Protein AF-A0A7S3KIN4-F1 (afdb_monomer_lite)

InterPro domains:
  IPR029052 Metallo-dependent phosphatase-like [SSF56300] (22-109)

Structure (mmCIF, N/CA/C/O backbone):
data_AF-A0A7S3KIN4-F1
#
_entry.id   AF-A0A7S3KIN4-F1
#
loop_
_atom_site.group_PDB
_atom_site.id
_atom_site.type_symbol
_atom_site.label_atom_id
_atom_site.label_alt_id
_atom_site.label_comp_id
_atom_site.label_asym_id
_atom_site.label_entity_id
_atom_site.label_seq_id
_atom_site.pdbx_PDB_ins_code
_atom_site.Cartn_x
_a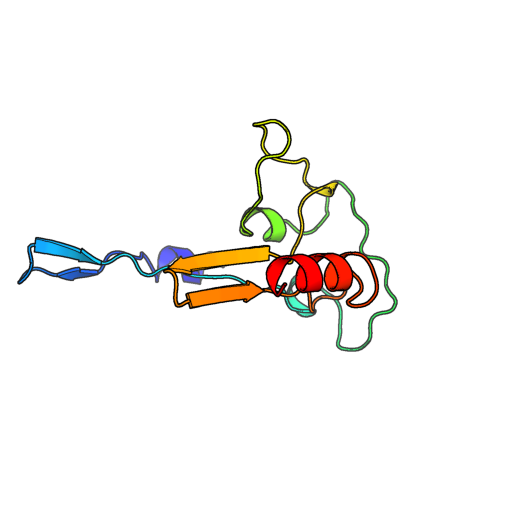tom_site.Cartn_y
_atom_site.Cartn_z
_atom_site.occupancy
_atom_site.B_iso_or_equiv
_atom_site.auth_seq_id
_atom_site.auth_comp_id
_atom_site.auth_asym_id
_atom_site.auth_atom_id
_atom_site.pdbx_PDB_model_num
ATOM 1 N N . TRP A 1 1 ? 4.872 -17.394 5.044 1.00 49.75 1 TRP A N 1
ATOM 2 C CA . TRP A 1 1 ? 3.468 -16.970 5.210 1.00 49.75 1 TRP A CA 1
ATOM 3 C C . TRP A 1 1 ? 2.624 -18.014 5.933 1.00 49.75 1 TRP A C 1
ATOM 5 O O . TRP A 1 1 ? 2.141 -17.701 7.011 1.00 49.75 1 TRP A O 1
ATOM 15 N N . ASP A 1 2 ? 2.546 -19.264 5.465 1.00 40.59 2 ASP A N 1
ATOM 16 C CA . ASP A 1 2 ? 1.750 -20.321 6.129 1.00 40.59 2 ASP A CA 1
ATOM 17 C C . ASP A 1 2 ? 2.125 -20.598 7.592 1.00 40.59 2 ASP A C 1
ATOM 19 O O . ASP A 1 2 ? 1.243 -20.770 8.425 1.00 40.59 2 ASP A O 1
ATOM 23 N N . TYR A 1 3 ? 3.418 -20.595 7.939 1.00 48.69 3 TYR A N 1
ATOM 24 C CA . TYR A 1 3 ? 3.862 -20.731 9.335 1.00 48.69 3 TYR A CA 1
ATOM 25 C C . TYR A 1 3 ? 3.410 -19.550 10.207 1.00 48.69 3 TYR A C 1
ATOM 27 O O . TYR A 1 3 ? 3.075 -19.726 11.374 1.00 48.69 3 TYR A O 1
ATOM 35 N N . LEU A 1 4 ? 3.377 -18.348 9.630 1.00 52.88 4 LEU A N 1
ATOM 36 C CA . LEU A 1 4 ? 2.988 -17.120 10.313 1.00 52.88 4 LEU A CA 1
ATOM 37 C C . LEU A 1 4 ? 1.472 -17.117 10.558 1.00 52.88 4 LEU A C 1
ATOM 39 O O . LEU A 1 4 ? 1.043 -16.892 11.677 1.00 52.88 4 LEU A O 1
ATOM 43 N N . LEU A 1 5 ? 0.672 -17.499 9.559 1.00 50.50 5 LEU A N 1
ATOM 44 C CA . LEU A 1 5 ? -0.789 -17.597 9.672 1.00 50.50 5 LEU A CA 1
ATOM 45 C C . LEU A 1 5 ? -1.261 -18.767 10.551 1.00 50.50 5 LEU A C 1
ATOM 47 O O . LEU A 1 5 ? -2.296 -18.657 11.198 1.00 50.50 5 LEU A O 1
ATOM 51 N N . LYS A 1 6 ? -0.516 -19.881 10.592 1.00 52.38 6 LYS A N 1
ATOM 52 C CA . LYS A 1 6 ? -0.845 -21.041 11.440 1.00 52.38 6 LYS A CA 1
ATOM 53 C C . LYS A 1 6 ? -0.467 -20.843 12.908 1.00 52.38 6 LYS A C 1
ATOM 55 O O . LYS A 1 6 ? -1.169 -21.359 13.768 1.00 52.38 6 LYS A O 1
ATOM 60 N N . ASN A 1 7 ? 0.620 -20.121 13.193 1.00 52.34 7 ASN A N 1
ATOM 61 C CA . ASN A 1 7 ? 1.126 -19.960 14.562 1.00 52.34 7 ASN A CA 1
ATOM 62 C C . ASN A 1 7 ? 0.807 -18.595 15.192 1.00 52.34 7 ASN A C 1
ATOM 64 O O . ASN A 1 7 ? 0.737 -18.510 16.413 1.00 52.34 7 ASN A O 1
ATOM 68 N N . LEU A 1 8 ? 0.560 -17.541 14.403 1.00 51.72 8 LEU A N 1
ATOM 69 C CA . LEU A 1 8 ? -0.085 -16.308 14.874 1.00 51.72 8 LEU A CA 1
ATOM 70 C C . LEU A 1 8 ? -1.595 -16.380 14.635 1.00 51.72 8 LEU A C 1
ATOM 72 O O . LEU A 1 8 ? -2.169 -15.489 14.015 1.00 51.72 8 LEU A O 1
ATOM 76 N N . LEU A 1 9 ? -2.268 -17.434 15.100 1.00 48.38 9 LEU A N 1
ATOM 77 C CA . LEU A 1 9 ? -3.726 -17.386 15.169 1.00 48.38 9 LEU A CA 1
ATOM 78 C C . LEU A 1 9 ? -4.132 -16.348 16.228 1.00 48.38 9 LEU A C 1
ATOM 80 O O . LEU A 1 9 ? -4.020 -16.538 17.436 1.00 48.38 9 LEU A O 1
ATOM 84 N N . LEU A 1 10 ? -4.535 -15.208 15.673 1.00 56.31 10 LEU A N 1
ATOM 85 C CA . LEU A 1 10 ? -4.943 -13.909 16.200 1.00 56.31 10 LEU A CA 1
ATOM 86 C C . LEU A 1 10 ? -6.176 -13.933 17.123 1.00 56.31 10 LEU A C 1
ATOM 88 O O . LEU A 1 10 ? -7.126 -13.182 16.914 1.00 56.31 10 LEU A O 1
ATOM 92 N N . GLN A 1 11 ? -6.173 -14.762 18.162 1.00 51.53 11 GLN A N 1
ATOM 93 C CA . GLN A 1 11 ? -7.133 -14.648 19.259 1.00 51.53 11 GLN A CA 1
ATOM 94 C C . GLN A 1 11 ? -6.440 -14.972 20.577 1.00 51.53 11 GLN A C 1
ATOM 96 O O . GLN A 1 11 ? -6.345 -16.127 20.980 1.00 51.53 11 GLN A O 1
ATOM 101 N N . LYS A 1 12 ? -5.985 -13.939 21.288 1.00 52.19 12 LYS A N 1
ATOM 102 C CA . LYS A 1 12 ? -5.787 -14.081 22.729 1.00 52.19 12 LYS A CA 1
ATOM 103 C C . LYS A 1 12 ? -7.144 -13.804 23.364 1.00 52.19 12 LYS A C 1
ATOM 105 O O . LYS A 1 12 ? -7.607 -12.663 23.355 1.00 52.19 12 LYS A O 1
ATOM 110 N N . PHE A 1 13 ? -7.817 -14.864 23.797 1.00 52.16 13 PHE A N 1
ATOM 111 C CA . PHE A 1 13 ? -8.980 -14.724 24.658 1.00 52.16 13 PHE A CA 1
ATOM 112 C C . PHE A 1 13 ? -8.473 -14.218 26.004 1.00 52.16 13 PHE A C 1
ATOM 114 O O . PHE A 1 13 ? -7.601 -14.832 26.618 1.00 52.16 13 PHE A O 1
ATOM 121 N N . ASP A 1 14 ? -8.929 -13.038 26.390 1.00 60.00 14 ASP A N 1
ATOM 122 C CA . ASP A 1 14 ? -8.626 -12.477 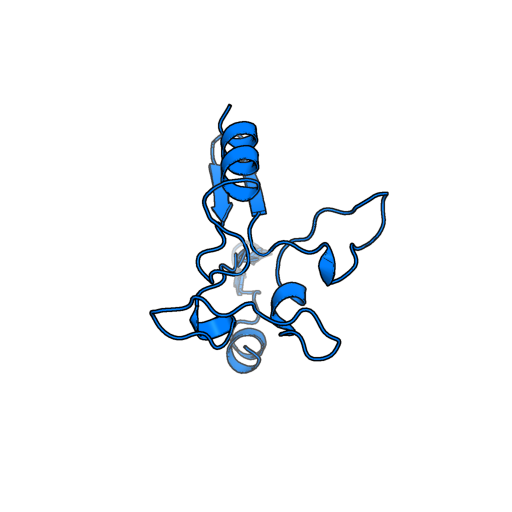27.692 1.00 60.00 14 ASP A CA 1
ATOM 123 C C . ASP A 1 14 ? -9.744 -12.921 28.643 1.00 60.00 14 ASP A C 1
ATOM 125 O O . ASP A 1 14 ? -10.866 -12.415 28.578 1.00 60.00 14 ASP A O 1
ATOM 129 N N . GLU A 1 15 ? -9.443 -13.931 29.464 1.00 62.66 15 GLU A N 1
ATOM 130 C CA . GLU A 1 15 ? -10.397 -14.550 30.394 1.00 62.66 15 GLU A CA 1
ATOM 131 C C . GLU A 1 15 ? -10.908 -13.562 31.455 1.00 62.66 15 GLU A C 1
ATOM 133 O O . GLU A 1 15 ? -12.053 -13.674 31.884 1.00 62.66 15 GLU A O 1
ATOM 138 N N . GLU A 1 16 ? -10.104 -12.562 31.839 1.00 63.00 16 GLU A N 1
ATOM 139 C CA . GLU A 1 16 ? -10.480 -11.558 32.845 1.00 63.00 16 GLU A CA 1
ATOM 140 C C . GLU A 1 16 ? -11.525 -10.571 32.311 1.00 63.00 16 GLU A C 1
ATOM 142 O O . GLU A 1 16 ? -12.391 -10.104 33.050 1.00 63.00 16 GLU A O 1
ATOM 147 N N . THR A 1 17 ? -11.464 -10.257 31.016 1.00 67.06 17 THR A N 1
ATOM 148 C CA . THR A 1 17 ? -12.365 -9.292 30.368 1.00 67.06 17 THR A CA 1
ATOM 149 C C . THR A 1 17 ? -13.471 -9.946 29.540 1.00 67.06 17 THR A C 1
ATOM 151 O O . THR A 1 17 ? -14.369 -9.243 29.079 1.00 67.06 17 THR A O 1
ATOM 154 N N . ASN A 1 18 ? -13.430 -11.270 29.344 1.00 59.44 18 ASN A N 1
ATOM 155 C CA . ASN A 1 18 ? -14.300 -12.013 28.424 1.00 59.44 18 ASN A CA 1
ATOM 156 C C . ASN A 1 18 ? -14.316 -11.389 27.011 1.00 59.44 18 ASN A C 1
ATOM 158 O O . ASN A 1 18 ? -15.356 -11.312 26.352 1.00 59.44 18 ASN A O 1
ATOM 162 N N . THR A 1 19 ? -13.161 -10.885 26.555 1.00 59.06 19 THR A N 1
ATOM 163 C CA . THR A 1 19 ? -13.027 -10.244 25.241 1.00 59.06 19 THR A CA 1
ATOM 164 C C . THR A 1 19 ? -12.026 -10.972 24.351 1.00 59.06 19 THR A C 1
ATOM 166 O O . THR A 1 19 ? -10.950 -11.397 24.776 1.00 59.06 19 THR A O 1
ATOM 169 N N . HIS A 1 20 ? -12.370 -11.094 23.069 1.00 60.75 20 HIS A N 1
ATOM 170 C CA . HIS A 1 20 ? -11.427 -11.528 22.045 1.00 60.75 20 HIS A CA 1
ATOM 171 C C . HIS A 1 20 ? -10.594 -10.329 21.597 1.00 60.75 20 HIS A C 1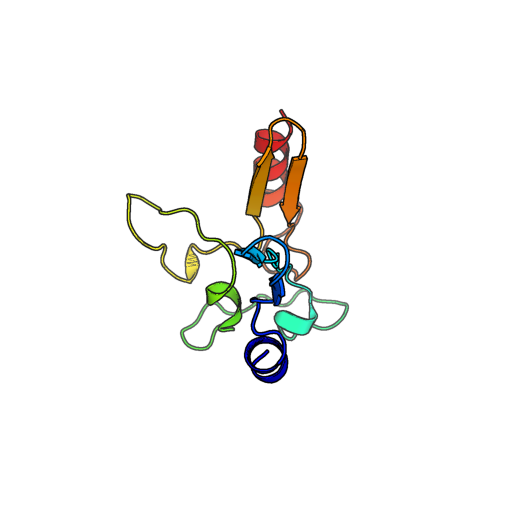
ATOM 173 O O . HIS A 1 20 ? -11.125 -9.373 21.029 1.00 60.75 20 HIS A O 1
ATOM 179 N N . ARG A 1 21 ? -9.277 -10.379 21.821 1.00 58.88 21 ARG A N 1
ATOM 180 C CA . ARG A 1 21 ? -8.360 -9.373 21.277 1.00 58.88 21 ARG A CA 1
ATOM 181 C C . ARG A 1 21 ? -7.915 -9.791 19.883 1.00 58.88 21 ARG A C 1
ATOM 183 O O . ARG A 1 21 ? -7.202 -10.782 19.725 1.00 58.88 21 ARG A O 1
ATOM 190 N N . VAL A 1 22 ? -8.335 -9.016 18.887 1.00 64.12 22 VAL A N 1
ATOM 191 C CA . VAL A 1 22 ? -7.860 -9.123 17.504 1.00 64.12 22 VAL A CA 1
ATOM 192 C C . VAL A 1 22 ? -6.728 -8.119 17.319 1.00 64.12 22 VAL A C 1
ATOM 194 O O . VAL A 1 22 ? -6.885 -6.943 17.641 1.00 64.12 22 VAL A O 1
ATOM 197 N N . ILE A 1 23 ? -5.585 -8.580 16.815 1.00 71.19 23 ILE A N 1
ATOM 198 C CA . ILE A 1 23 ? -4.446 -7.712 16.501 1.00 71.19 23 ILE A CA 1
ATOM 199 C C . ILE A 1 23 ? -4.467 -7.446 14.989 1.00 71.19 23 ILE A C 1
ATOM 201 O O . ILE A 1 23 ? -4.345 -8.394 14.213 1.00 71.19 23 ILE A O 1
ATOM 205 N N . PRO A 1 24 ? -4.634 -6.195 14.530 1.00 72.50 24 PRO A N 1
ATOM 206 C CA . PRO A 1 24 ? -4.553 -5.901 13.107 1.00 72.50 24 PRO A CA 1
ATOM 207 C C . PRO A 1 24 ? -3.111 -6.101 12.624 1.00 72.50 24 PRO A C 1
ATOM 209 O O . PRO A 1 24 ? -2.174 -5.549 13.199 1.00 72.50 24 PRO A O 1
ATOM 212 N N . ILE A 1 25 ? -2.938 -6.886 11.560 1.00 76.88 25 ILE A N 1
ATOM 213 C CA . ILE A 1 25 ? -1.662 -7.018 10.852 1.00 76.88 25 ILE A CA 1
ATOM 214 C C . ILE A 1 25 ? -1.769 -6.225 9.555 1.00 76.88 25 ILE A C 1
ATOM 216 O O . ILE A 1 25 ? -2.706 -6.415 8.782 1.00 76.88 25 ILE A O 1
ATOM 220 N N . ILE A 1 26 ? -0.804 -5.339 9.328 1.00 80.19 26 ILE A N 1
ATOM 221 C CA . ILE A 1 26 ? -0.723 -4.502 8.133 1.00 80.19 26 ILE A CA 1
ATOM 222 C C . ILE A 1 26 ? 0.526 -4.921 7.372 1.00 80.19 26 ILE A C 1
ATOM 224 O O . ILE A 1 26 ? 1.628 -4.891 7.920 1.00 80.19 26 ILE A O 1
ATOM 228 N N . PHE A 1 27 ? 0.340 -5.347 6.127 1.00 81.38 27 PHE A N 1
ATOM 229 C CA . PHE A 1 27 ? 1.426 -5.807 5.270 1.00 81.38 27 PHE A CA 1
ATOM 230 C C . PHE A 1 27 ? 1.956 -4.667 4.403 1.00 81.38 27 PHE A C 1
ATOM 232 O O . PHE A 1 27 ? 1.190 -3.831 3.935 1.00 81.38 27 PHE A O 1
ATOM 239 N N . ALA A 1 28 ? 3.265 -4.678 4.167 1.00 85.50 28 ALA A N 1
ATOM 240 C CA . ALA A 1 28 ? 3.951 -3.856 3.179 1.00 85.50 28 ALA A CA 1
ATOM 241 C C . ALA A 1 28 ? 4.730 -4.781 2.239 1.00 85.50 28 ALA A C 1
ATOM 243 O O . ALA A 1 28 ? 5.125 -5.871 2.650 1.00 85.50 28 ALA A O 1
ATOM 244 N N . THR A 1 29 ? 4.922 -4.358 0.990 1.00 82.06 29 THR A N 1
ATOM 245 C CA . THR A 1 29 ? 5.673 -5.142 -0.002 1.00 82.06 29 THR A CA 1
ATOM 246 C C . THR A 1 29 ? 7.089 -4.595 -0.108 1.00 82.06 29 THR A C 1
ATOM 248 O O . THR A 1 29 ? 7.272 -3.394 -0.314 1.00 82.06 29 THR A O 1
ATOM 251 N N . GLY A 1 30 ? 8.083 -5.472 0.011 1.00 83.69 30 GLY A N 1
ATOM 252 C CA . GLY A 1 30 ? 9.477 -5.184 -0.300 1.00 83.69 30 GLY A CA 1
ATOM 253 C C . GLY A 1 30 ? 9.929 -5.842 -1.604 1.00 83.69 30 GLY A C 1
ATOM 254 O O . GLY A 1 30 ? 9.256 -6.698 -2.175 1.00 83.69 30 GLY A O 1
ATOM 255 N N . ASN A 1 31 ? 11.119 -5.468 -2.065 1.00 80.56 31 ASN A N 1
ATOM 256 C CA . ASN A 1 31 ? 11.744 -6.000 -3.278 1.00 80.56 31 ASN A CA 1
ATOM 257 C C . ASN A 1 31 ? 11.822 -7.547 -3.282 1.00 80.56 31 ASN A C 1
ATOM 259 O O . ASN A 1 31 ? 11.520 -8.192 -4.286 1.00 80.56 31 ASN A O 1
ATOM 263 N N . HIS A 1 32 ? 12.115 -8.169 -2.136 1.00 81.25 32 HIS A N 1
ATOM 264 C CA . HIS A 1 32 ? 12.168 -9.631 -2.027 1.00 81.25 32 HIS A CA 1
ATOM 265 C C . HIS A 1 32 ? 10.803 -10.320 -2.194 1.00 81.25 32 HIS A C 1
ATOM 267 O O . HIS A 1 32 ? 10.765 -11.445 -2.689 1.00 81.25 32 HIS A O 1
ATOM 273 N N . ASP A 1 33 ? 9.688 -9.663 -1.855 1.00 78.69 33 ASP A N 1
ATOM 274 C CA . ASP A 1 33 ? 8.339 -10.215 -2.065 1.00 78.69 33 ASP A CA 1
ATOM 275 C C . ASP A 1 33 ? 7.976 -10.293 -3.556 1.00 78.69 33 ASP A C 1
ATOM 277 O O . ASP A 1 33 ? 7.181 -11.139 -3.973 1.00 78.69 33 ASP A O 1
ATOM 281 N N . LEU A 1 34 ? 8.600 -9.434 -4.366 1.00 74.19 34 LEU A N 1
ATOM 282 C CA . LEU A 1 34 ? 8.493 -9.421 -5.822 1.00 74.19 34 LEU A CA 1
ATOM 283 C C . LEU A 1 34 ? 9.580 -10.233 -6.531 1.00 74.19 34 LEU A C 1
ATOM 285 O O . LEU A 1 34 ? 9.558 -10.339 -7.757 1.00 74.19 34 LEU A O 1
ATOM 289 N N . GLY A 1 35 ? 10.490 -10.854 -5.776 1.00 72.75 35 GLY A N 1
ATOM 290 C CA . GLY A 1 35 ? 11.594 -11.637 -6.328 1.00 72.75 35 GLY A CA 1
ATOM 291 C C . GLY A 1 35 ? 12.629 -10.778 -7.053 1.00 72.75 35 GLY A C 1
ATOM 292 O O . GLY A 1 35 ? 13.273 -11.264 -7.981 1.00 72.75 35 GLY A O 1
ATOM 293 N N . VAL A 1 36 ? 12.761 -9.506 -6.662 1.00 70.31 36 VAL A N 1
ATOM 294 C CA . VAL A 1 36 ? 13.686 -8.556 -7.280 1.00 70.31 36 VAL A CA 1
ATOM 295 C C . VAL A 1 36 ? 14.787 -8.169 -6.289 1.00 70.31 36 VAL A C 1
ATOM 297 O O . VAL A 1 36 ? 14.524 -7.854 -5.127 1.00 70.31 36 VAL A O 1
ATOM 300 N N . ASP A 1 37 ? 16.041 -8.224 -6.736 1.00 70.12 37 ASP A N 1
ATOM 301 C CA . ASP A 1 37 ? 17.204 -7.856 -5.918 1.00 70.12 37 ASP A CA 1
ATOM 302 C C . ASP A 1 37 ? 17.331 -6.329 -5.757 1.00 70.12 37 ASP A C 1
ATOM 304 O O . ASP A 1 37 ? 16.559 -5.558 -6.327 1.00 70.12 37 ASP A O 1
ATOM 308 N N . SER A 1 38 ? 18.313 -5.880 -4.963 1.00 62.03 38 SER A N 1
ATOM 309 C CA . SER A 1 38 ? 18.532 -4.484 -4.526 1.00 62.03 38 SER A CA 1
ATOM 310 C C . SER A 1 38 ? 18.696 -3.442 -5.648 1.00 62.03 38 SER A C 1
ATOM 312 O O . SER A 1 38 ? 18.826 -2.254 -5.367 1.00 62.03 38 SER A O 1
ATOM 314 N N . TYR A 1 39 ? 18.721 -3.873 -6.907 1.00 53.84 39 TYR A N 1
ATOM 315 C CA . TYR A 1 39 ? 18.860 -3.046 -8.097 1.00 53.84 39 TYR A CA 1
ATOM 316 C C . TYR A 1 39 ? 17.930 -3.577 -9.173 1.00 53.84 39 TYR A C 1
ATOM 318 O O . TYR A 1 39 ? 18.268 -4.557 -9.838 1.00 53.84 39 TYR A O 1
ATOM 326 N N . ASN A 1 40 ? 16.775 -2.940 -9.368 1.00 55.72 40 ASN A N 1
ATOM 327 C CA . ASN A 1 40 ? 15.833 -3.461 -10.339 1.00 55.72 40 ASN A CA 1
ATOM 328 C C . ASN A 1 40 ? 15.266 -2.418 -11.306 1.00 55.72 40 ASN A C 1
ATOM 330 O O . ASN A 1 40 ? 14.389 -1.633 -10.968 1.00 55.72 40 ASN A O 1
ATOM 334 N N . ASN A 1 41 ? 15.738 -2.497 -12.554 1.00 58.91 41 ASN A N 1
ATOM 335 C CA . ASN A 1 41 ? 15.058 -1.952 -13.731 1.00 58.91 41 ASN A CA 1
ATOM 336 C C . ASN A 1 41 ? 14.076 -2.972 -14.350 1.00 58.91 41 ASN A C 1
ATOM 338 O O . ASN A 1 41 ? 13.523 -2.709 -15.418 1.00 58.91 41 ASN A O 1
ATOM 342 N N . ALA A 1 42 ? 13.901 -4.164 -13.764 1.00 57.06 42 ALA A N 1
ATOM 343 C CA . ALA A 1 42 ? 13.061 -5.195 -14.360 1.00 57.06 42 ALA A CA 1
ATOM 344 C C . ALA A 1 42 ? 11.582 -4.845 -14.235 1.00 57.06 42 ALA A C 1
ATOM 346 O O . ALA A 1 42 ? 11.049 -4.596 -13.155 1.00 57.06 42 ALA A O 1
ATOM 347 N N . ILE A 1 43 ? 10.921 -4.905 -15.385 1.00 63.19 43 ILE A N 1
ATOM 348 C CA . ILE A 1 43 ? 9.474 -4.853 -15.509 1.00 63.19 43 ILE A CA 1
ATOM 349 C C . ILE A 1 43 ? 8.937 -6.188 -15.000 1.00 63.19 43 ILE A C 1
ATOM 351 O O . ILE A 1 43 ? 9.223 -7.236 -15.580 1.00 63.19 43 ILE A O 1
ATOM 355 N N . ILE A 1 44 ? 8.166 -6.156 -13.916 1.00 66.19 44 ILE A N 1
ATOM 356 C CA . ILE A 1 44 ? 7.571 -7.359 -13.336 1.00 66.19 44 ILE A CA 1
ATOM 357 C C . ILE A 1 44 ? 6.397 -7.775 -14.230 1.00 66.19 44 ILE A C 1
ATOM 359 O O . ILE A 1 44 ? 5.443 -7.010 -14.392 1.00 66.19 44 ILE A O 1
ATOM 363 N N . PR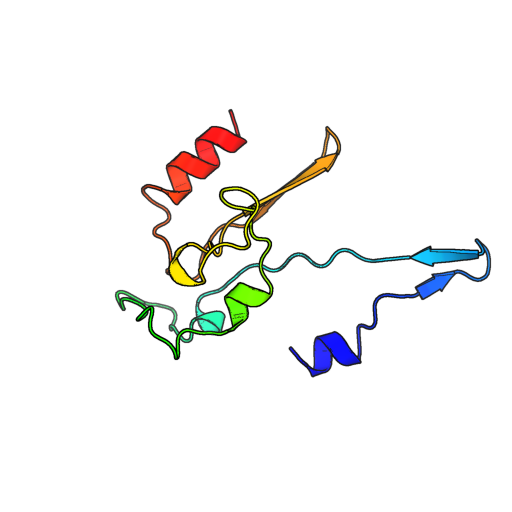O A 1 45 ? 6.439 -8.961 -14.859 1.00 62.81 45 PRO A N 1
ATOM 364 C CA . PRO A 1 45 ? 5.410 -9.350 -15.807 1.00 62.81 45 PRO A CA 1
ATOM 365 C C . PRO A 1 45 ? 4.083 -9.625 -15.092 1.00 62.81 45 PRO A C 1
ATOM 367 O O . PRO A 1 45 ? 3.930 -10.591 -14.344 1.00 62.81 45 PRO A O 1
ATOM 370 N N . HIS A 1 46 ? 3.079 -8.808 -15.395 1.00 65.31 46 HIS A N 1
ATOM 371 C CA . HIS A 1 46 ? 1.698 -9.012 -14.974 1.00 65.31 46 HIS A CA 1
ATOM 372 C C . HIS A 1 46 ? 1.023 -10.095 -15.831 1.00 65.31 46 HIS A C 1
ATOM 374 O O . HIS A 1 46 ? 0.220 -9.808 -16.715 1.00 65.31 46 HIS A O 1
ATOM 380 N N . ASN A 1 47 ? 1.352 -11.365 -15.598 1.00 68.12 47 ASN A N 1
ATOM 381 C CA . ASN A 1 47 ? 0.709 -12.500 -16.267 1.00 68.12 47 ASN A CA 1
ATOM 382 C C . ASN A 1 47 ? -0.017 -13.406 -15.254 1.00 68.12 47 ASN A C 1
ATOM 384 O O . ASN A 1 47 ? -0.086 -13.106 -14.066 1.00 68.12 47 ASN A O 1
ATOM 388 N N . LYS A 1 48 ? -0.596 -14.520 -15.715 1.00 61.66 48 LYS A N 1
ATOM 389 C CA . LYS A 1 48 ? -1.301 -15.495 -14.857 1.00 61.66 48 LYS A CA 1
ATOM 390 C C . LYS A 1 48 ? -0.415 -16.176 -13.795 1.00 61.66 48 LYS A C 1
ATOM 392 O O . LYS A 1 48 ? -0.934 -16.887 -12.944 1.00 61.66 48 LYS A O 1
ATOM 397 N N . HIS A 1 49 ? 0.899 -15.982 -13.868 1.00 63.56 49 HIS A N 1
ATOM 398 C CA . HIS A 1 49 ? 1.901 -16.447 -12.909 1.00 63.56 49 HIS A CA 1
ATOM 399 C C . HIS A 1 49 ? 2.448 -15.303 -12.044 1.00 63.56 49 HIS A C 1
ATOM 401 O O . HIS A 1 49 ? 3.422 -15.509 -11.321 1.00 63.56 49 HIS A O 1
ATOM 407 N N . ALA A 1 50 ? 1.854 -14.105 -12.124 1.00 63.00 50 ALA A N 1
ATOM 408 C CA . ALA A 1 50 ? 2.247 -12.981 -11.290 1.00 63.00 50 ALA A CA 1
ATOM 409 C C . ALA A 1 50 ? 2.138 -13.354 -9.800 1.00 63.00 50 ALA A C 1
ATOM 411 O O . ALA A 1 50 ? 1.270 -14.153 -9.424 1.00 63.00 50 ALA A O 1
ATOM 412 N N . PRO A 1 51 ? 3.000 -12.788 -8.943 1.00 63.47 51 PRO A N 1
ATOM 413 C CA . PRO A 1 51 ? 3.080 -13.216 -7.558 1.00 63.47 51 PRO A CA 1
ATOM 414 C C . PRO A 1 51 ? 1.742 -13.063 -6.812 1.00 63.47 51 PRO A C 1
ATOM 416 O O . PRO A 1 51 ? 1.065 -12.034 -6.873 1.00 63.47 51 PRO A O 1
ATOM 419 N N . VAL A 1 52 ? 1.365 -14.107 -6.070 1.00 70.06 52 VAL A N 1
ATOM 420 C CA . VAL A 1 52 ? 0.059 -14.221 -5.394 1.00 70.06 52 VAL A CA 1
ATOM 421 C C . VAL A 1 52 ? -0.088 -13.220 -4.238 1.00 70.06 52 VAL A C 1
ATOM 423 O O . VAL A 1 52 ? -1.211 -12.969 -3.802 1.00 70.06 52 VAL A O 1
ATOM 426 N N . PHE A 1 53 ? 1.001 -12.596 -3.770 1.00 72.62 53 PHE A N 1
ATOM 427 C CA . PHE A 1 53 ? 1.013 -11.782 -2.548 1.00 72.62 53 PHE A CA 1
ATOM 428 C C . PHE A 1 53 ? -0.016 -10.637 -2.556 1.00 72.62 53 PHE A C 1
ATOM 430 O O . PHE A 1 53 ? -0.597 -10.354 -1.513 1.00 72.62 53 PHE A O 1
ATOM 437 N N . LYS A 1 54 ? -0.359 -10.061 -3.721 1.00 73.88 54 LYS A N 1
ATOM 438 C CA . LYS A 1 54 ? -1.407 -9.026 -3.856 1.00 73.88 54 LYS A CA 1
ATOM 439 C C . LYS A 1 54 ? -2.789 -9.429 -3.336 1.00 73.88 54 LYS A C 1
ATOM 441 O O . LYS A 1 54 ? -3.634 -8.568 -3.114 1.00 73.88 54 LYS A O 1
ATOM 446 N N . HIS A 1 55 ? -3.057 -10.724 -3.172 1.00 73.88 55 HIS A N 1
ATOM 447 C CA . HIS A 1 55 ? -4.301 -11.208 -2.566 1.00 73.88 55 HIS A CA 1
ATOM 448 C C . HIS A 1 55 ? -4.414 -10.863 -1.080 1.00 73.88 55 HIS A C 1
ATOM 450 O O . HIS A 1 55 ? -5.523 -10.836 -0.558 1.00 73.88 55 HIS A O 1
ATOM 456 N N . TYR A 1 56 ? -3.292 -10.592 -0.415 1.00 73.94 56 TYR A N 1
ATOM 457 C CA . TYR A 1 56 ? -3.246 -10.283 1.013 1.00 73.94 56 TYR A CA 1
ATOM 458 C C . TYR A 1 56 ? -3.267 -8.777 1.305 1.00 73.94 56 TYR A C 1
ATOM 460 O O . TYR A 1 56 ? -3.346 -8.387 2.467 1.00 73.94 56 TYR A O 1
ATOM 468 N N . PHE A 1 57 ? -3.205 -7.932 0.271 1.00 76.69 57 PHE A N 1
ATOM 469 C CA . PHE A 1 57 ? -3.198 -6.479 0.420 1.00 76.69 57 PHE A CA 1
ATOM 470 C C . PHE A 1 57 ? -4.623 -5.931 0.373 1.00 76.69 57 PHE A C 1
ATOM 472 O O . PHE A 1 57 ? -5.409 -6.400 -0.457 1.00 76.69 57 PHE A O 1
ATOM 479 N N . PRO A 1 58 ? -4.964 -4.927 1.201 1.00 75.75 58 PRO A N 1
ATOM 480 C CA . PRO A 1 58 ? -6.259 -4.265 1.135 1.00 75.75 58 PRO A CA 1
ATOM 481 C C . PRO A 1 58 ? -6.535 -3.744 -0.275 1.00 75.75 58 PRO A C 1
ATOM 483 O O . PRO A 1 58 ? -5.716 -3.037 -0.855 1.00 75.75 58 PRO A O 1
ATOM 486 N N . GLN A 1 59 ? -7.693 -4.098 -0.829 1.00 76.12 59 GLN A N 1
ATOM 487 C CA . GLN A 1 59 ? -8.131 -3.613 -2.132 1.00 76.12 59 GLN A CA 1
ATOM 488 C C . GLN A 1 59 ? -9.415 -2.821 -1.954 1.00 76.12 59 GLN A C 1
ATOM 490 O O . GLN A 1 59 ? -10.407 -3.348 -1.445 1.00 76.12 59 GLN A O 1
ATOM 495 N N . ASN A 1 60 ? -9.410 -1.569 -2.403 1.00 69.81 60 ASN A N 1
ATOM 496 C CA . ASN A 1 60 ? -10.651 -0.820 -2.520 1.00 69.81 60 ASN A CA 1
ATOM 497 C C . ASN A 1 60 ? -11.529 -1.491 -3.577 1.00 69.81 60 ASN A C 1
ATOM 499 O O . ASN A 1 60 ? -11.045 -1.913 -4.631 1.00 69.81 60 ASN A O 1
ATOM 503 N N . THR A 1 61 ? -12.823 -1.614 -3.286 1.00 69.75 61 THR A N 1
ATOM 504 C CA . THR A 1 61 ? -13.767 -2.096 -4.294 1.00 69.75 61 THR A CA 1
ATOM 505 C C . THR A 1 61 ? -13.816 -1.094 -5.441 1.00 69.75 61 THR A C 1
ATOM 507 O O . THR A 1 61 ? -13.874 0.116 -5.228 1.00 69.75 61 THR A O 1
ATOM 510 N N . TYR A 1 62 ? -13.773 -1.603 -6.668 1.00 67.62 62 TYR A N 1
ATOM 511 C CA . TYR A 1 62 ? -13.972 -0.804 -7.869 1.00 67.62 62 TYR A CA 1
ATOM 512 C C . TYR A 1 62 ? -15.355 -1.152 -8.404 1.00 67.62 62 TYR A C 1
ATOM 514 O O . TYR A 1 62 ? -15.628 -2.318 -8.687 1.00 67.62 62 TYR A O 1
ATOM 522 N N . GLU A 1 63 ? -16.256 -0.168 -8.444 1.00 77.94 63 GLU A N 1
ATOM 523 C CA . GLU A 1 63 ? -17.655 -0.366 -8.865 1.00 77.94 63 GLU A CA 1
ATOM 524 C C . GLU A 1 63 ? -18.383 -1.473 -8.071 1.00 77.94 63 GLU A C 1
ATOM 526 O O . GLU A 1 63 ? -19.141 -2.274 -8.619 1.00 77.94 63 GLU A O 1
ATOM 531 N N . GLY A 1 64 ? -18.110 -1.570 -6.764 1.00 79.44 64 GLY A N 1
ATOM 532 C CA . GLY A 1 64 ? -18.701 -2.592 -5.890 1.00 79.44 64 GLY A CA 1
ATOM 533 C C . GLY A 1 64 ? -18.193 -4.018 -6.138 1.00 79.44 64 GLY A C 1
ATOM 534 O O . GLY A 1 64 ? -18.728 -4.966 -5.567 1.00 79.44 64 GLY A O 1
ATOM 535 N N . LYS A 1 65 ? -17.161 -4.191 -6.972 1.00 81.62 65 LYS A N 1
ATOM 536 C CA . LYS A 1 65 ? -16.546 -5.486 -7.277 1.00 81.62 65 LYS A CA 1
ATOM 537 C C . LYS A 1 65 ? -15.116 -5.547 -6.756 1.00 81.62 65 LYS A C 1
ATOM 539 O O . LYS A 1 65 ? -14.435 -4.532 -6.600 1.00 81.62 65 LYS A O 1
ATOM 544 N N . VAL A 1 66 ? -14.654 -6.770 -6.499 1.00 79.25 66 VAL A N 1
ATOM 545 C CA . VAL A 1 66 ? -13.239 -7.026 -6.223 1.00 79.25 66 VAL A CA 1
ATOM 546 C C . VAL A 1 66 ? -12.449 -6.697 -7.495 1.00 79.25 66 VAL A C 1
ATOM 548 O O . VAL A 1 66 ? -12.739 -7.292 -8.538 1.00 79.25 66 VAL A O 1
ATOM 551 N N . PRO A 1 67 ? -11.468 -5.779 -7.442 1.00 80.62 67 PRO A N 1
ATOM 552 C CA . PRO A 1 67 ? -10.704 -5.400 -8.621 1.00 80.62 67 PRO A CA 1
ATOM 553 C C . PRO A 1 67 ? -9.929 -6.593 -9.185 1.00 80.62 67 PRO A C 1
ATOM 555 O O . PRO A 1 67 ? -9.468 -7.487 -8.452 1.00 80.62 67 PRO A O 1
ATOM 558 N N . ASN A 1 68 ? -9.767 -6.585 -10.510 1.00 78.94 68 ASN A N 1
ATOM 559 C CA . ASN A 1 68 ? -8.925 -7.550 -11.204 1.00 78.94 68 ASN A CA 1
ATOM 560 C C . ASN A 1 68 ? -7.493 -7.465 -10.648 1.00 78.94 68 ASN A C 1
ATOM 562 O O . ASN A 1 68 ? -7.049 -6.384 -10.270 1.00 78.94 68 ASN A O 1
ATOM 566 N N . ILE A 1 69 ? -6.755 -8.579 -10.608 1.00 75.81 69 ILE A N 1
ATOM 567 C CA . ILE A 1 69 ? -5.380 -8.636 -10.088 1.00 75.81 69 ILE A CA 1
ATOM 568 C C . ILE A 1 69 ? -4.454 -7.565 -10.693 1.00 75.81 69 ILE A C 1
ATOM 570 O O . ILE A 1 69 ? -3.574 -7.061 -10.002 1.00 75.81 69 ILE A O 1
ATOM 574 N N . TYR A 1 70 ? -4.694 -7.165 -11.944 1.00 75.81 70 TYR A N 1
ATOM 575 C CA . TYR A 1 70 ? -3.931 -6.121 -12.640 1.00 75.81 70 TYR A CA 1
ATOM 576 C C . TYR A 1 70 ? -4.260 -4.694 -12.190 1.00 75.81 70 TYR A C 1
ATOM 578 O O . TYR A 1 70 ? -3.457 -3.789 -12.374 1.00 75.81 70 TYR A O 1
ATOM 586 N N . GLN A 1 71 ? -5.432 -4.493 -11.594 1.00 77.19 71 GLN A N 1
ATOM 587 C CA . GLN A 1 71 ? -5.873 -3.214 -11.036 1.00 77.19 71 GLN A CA 1
ATOM 588 C C . GLN A 1 71 ? -5.507 -3.085 -9.552 1.00 77.19 71 GLN A C 1
ATOM 590 O O . GLN A 1 71 ? -5.671 -2.017 -8.968 1.00 77.19 71 GLN A O 1
ATOM 595 N N . ARG A 1 72 ? -5.031 -4.173 -8.931 1.00 81.62 72 ARG A N 1
ATOM 596 C CA . ARG A 1 72 ? -4.667 -4.199 -7.515 1.00 81.62 72 ARG A CA 1
ATOM 597 C C . ARG A 1 72 ? -3.349 -3.488 -7.278 1.00 81.62 72 ARG A C 1
ATOM 599 O O . ARG A 1 72 ? -2.350 -3.776 -7.948 1.00 81.62 72 ARG A O 1
ATOM 606 N N . LYS A 1 73 ? -3.359 -2.611 -6.280 1.00 83.94 73 LYS A N 1
ATOM 607 C CA . LYS A 1 73 ? -2.198 -1.839 -5.846 1.00 83.94 73 LYS A CA 1
ATOM 608 C C . LYS A 1 73 ? -1.567 -2.482 -4.611 1.00 83.94 73 LYS A C 1
ATOM 610 O O . LYS A 1 73 ? -2.255 -3.077 -3.780 1.00 83.94 73 LYS A O 1
ATOM 615 N N . SER A 1 74 ? -0.249 -2.380 -4.544 1.00 85.12 74 SER A N 1
ATOM 616 C CA . SER A 1 74 ? 0.635 -2.770 -3.435 1.00 85.12 74 SER A CA 1
ATOM 617 C C . SER A 1 74 ? 0.782 -1.657 -2.386 1.00 85.12 74 SER A C 1
ATOM 619 O O . SER A 1 74 ? 1.207 -1.930 -1.264 1.00 85.12 74 SER A O 1
ATOM 621 N N . TYR A 1 75 ? 0.396 -0.425 -2.736 1.00 88.50 75 TYR A N 1
ATOM 622 C CA . TYR A 1 75 ? 0.293 0.727 -1.843 1.00 88.50 75 TYR A CA 1
ATOM 623 C C . TYR A 1 75 ? -1.169 1.010 -1.473 1.00 88.50 75 TYR A C 1
ATOM 625 O O . TYR A 1 75 ? -2.080 0.826 -2.286 1.00 88.50 75 TYR A O 1
ATOM 633 N N . PHE A 1 76 ? -1.403 1.442 -0.235 1.00 89.62 76 PHE A N 1
ATOM 634 C CA . PHE A 1 76 ? -2.735 1.740 0.295 1.00 89.62 76 PHE A CA 1
ATOM 635 C C . PHE A 1 76 ? -2.648 2.603 1.559 1.00 89.62 76 PHE A C 1
ATOM 637 O O . PHE A 1 76 ? -1.589 2.755 2.167 1.00 89.62 76 PHE A O 1
ATOM 644 N N . SER A 1 77 ? -3.782 3.161 1.977 1.00 90.25 77 SER A N 1
ATOM 645 C CA . SER A 1 77 ? -3.903 3.889 3.234 1.00 90.25 77 SER A CA 1
ATOM 646 C C . SER A 1 77 ? -5.092 3.381 4.035 1.00 90.25 77 SER A C 1
ATOM 648 O O . SER A 1 77 ? -6.068 2.863 3.488 1.00 90.25 77 SER A O 1
ATOM 650 N N . HIS A 1 78 ? -4.993 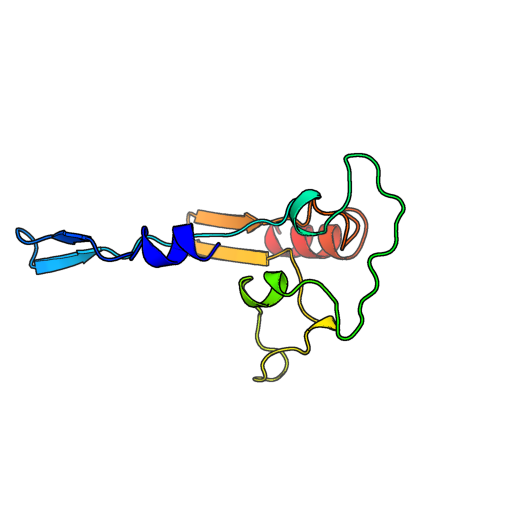3.495 5.353 1.00 87.50 78 HIS A N 1
ATOM 651 C CA . HIS A 1 78 ? -6.037 3.076 6.269 1.00 87.50 78 HIS A CA 1
ATOM 652 C C . HIS A 1 78 ? -6.113 4.034 7.456 1.00 87.50 78 HIS A C 1
ATOM 654 O O . HIS A 1 78 ? -5.150 4.195 8.208 1.00 87.50 78 HIS A O 1
ATOM 660 N N . LYS A 1 79 ? -7.269 4.676 7.630 1.00 87.50 79 LYS A N 1
ATOM 661 C CA . LYS A 1 79 ? -7.540 5.550 8.772 1.00 87.50 79 LYS A CA 1
ATOM 662 C C . LYS A 1 79 ? -8.144 4.718 9.903 1.00 87.50 79 LYS A C 1
ATOM 664 O O . LYS A 1 79 ? -9.256 4.221 9.768 1.00 87.50 79 LYS A O 1
ATOM 669 N N . ILE A 1 80 ? -7.417 4.583 11.011 1.00 84.81 80 ILE A N 1
ATOM 670 C CA . ILE A 1 80 ? -7.881 3.856 12.207 1.00 84.81 80 ILE A CA 1
ATOM 671 C C . ILE A 1 80 ? -8.745 4.764 13.088 1.00 84.81 80 ILE A C 1
ATOM 673 O O . ILE A 1 80 ? -9.716 4.325 13.694 1.00 84.81 80 ILE A O 1
ATOM 677 N N . SER A 1 81 ? -8.381 6.042 13.185 1.00 85.31 81 SER A N 1
ATOM 678 C CA . SER A 1 81 ? -9.120 7.050 13.948 1.00 85.31 81 SER A CA 1
ATOM 679 C C . SER A 1 81 ? -8.839 8.439 13.387 1.00 85.31 81 SER A C 1
ATOM 681 O O . SER A 1 81 ? -7.993 8.600 12.508 1.00 85.31 81 SER A O 1
ATOM 683 N N . ASP A 1 82 ? -9.472 9.472 13.940 1.00 86.81 82 ASP A N 1
ATOM 684 C CA . ASP A 1 82 ? -9.170 10.871 13.602 1.00 86.81 82 ASP A CA 1
ATOM 685 C C . ASP A 1 82 ? -7.732 11.302 13.907 1.00 86.81 82 ASP A C 1
ATOM 687 O O . ASP A 1 82 ? -7.314 12.375 13.489 1.00 86.81 82 ASP A O 1
ATOM 691 N N . ARG A 1 83 ? -6.963 10.467 14.613 1.00 89.75 83 ARG A N 1
ATOM 692 C CA . ARG A 1 83 ? -5.577 10.751 14.998 1.00 89.75 83 ARG A CA 1
ATOM 693 C C . ARG A 1 83 ? -4.556 9.819 14.358 1.00 89.75 83 ARG A C 1
ATOM 695 O O . ARG A 1 83 ? -3.364 10.054 14.512 1.00 89.75 83 ARG A O 1
ATOM 702 N N . ILE A 1 84 ? -4.998 8.740 13.710 1.00 89.06 84 ILE A N 1
ATOM 703 C CA . ILE A 1 84 ? -4.101 7.701 13.195 1.00 89.06 84 ILE A CA 1
ATOM 704 C C . ILE A 1 84 ? -4.492 7.366 11.762 1.00 89.06 84 ILE A C 1
ATOM 706 O O . ILE A 1 84 ? -5.526 6.741 11.510 1.00 89.06 84 ILE A O 1
ATOM 710 N N . LEU A 1 85 ? -3.604 7.747 10.851 1.00 89.69 85 LEU A N 1
ATOM 711 C CA . LEU A 1 85 ? -3.593 7.347 9.456 1.00 89.69 85 LEU A CA 1
ATOM 712 C C . LEU A 1 85 ? -2.355 6.486 9.219 1.00 89.69 85 LEU A C 1
ATOM 714 O O . LEU A 1 85 ? -1.243 6.880 9.563 1.00 89.69 85 LEU A O 1
ATOM 718 N N . ILE A 1 86 ? -2.560 5.319 8.625 1.00 90.44 86 ILE A N 1
ATOM 719 C CA . ILE A 1 86 ? -1.484 4.438 8.191 1.00 90.44 86 ILE A CA 1
ATOM 720 C C . ILE A 1 86 ? -1.388 4.536 6.681 1.00 90.44 86 ILE A C 1
ATOM 722 O O . ILE A 1 86 ? -2.399 4.444 5.986 1.00 90.44 86 ILE A O 1
ATOM 726 N N . ILE A 1 87 ? -0.170 4.728 6.190 1.00 90.56 87 ILE A N 1
ATOM 727 C CA . ILE A 1 87 ? 0.147 4.783 4.768 1.00 90.56 87 ILE A CA 1
ATOM 728 C C . ILE A 1 87 ? 1.184 3.703 4.508 1.00 90.56 87 ILE A C 1
ATOM 730 O O . ILE A 1 87 ? 2.211 3.634 5.183 1.00 90.56 87 ILE A O 1
ATOM 734 N N . THR A 1 88 ? 0.903 2.860 3.527 1.00 90.56 88 THR A N 1
ATOM 735 C CA . THR A 1 88 ? 1.824 1.849 3.032 1.00 90.56 88 THR A CA 1
ATOM 736 C C . THR A 1 88 ? 2.173 2.193 1.596 1.00 90.56 88 THR A C 1
ATOM 738 O O . THR A 1 88 ? 1.289 2.259 0.745 1.00 90.56 88 THR A O 1
ATOM 741 N N . ALA A 1 89 ? 3.459 2.429 1.352 1.00 89.25 89 ALA A N 1
ATOM 742 C CA . ALA A 1 89 ? 4.013 2.695 0.033 1.00 89.25 89 ALA A CA 1
ATOM 743 C C . ALA A 1 89 ? 4.515 1.398 -0.620 1.00 89.25 89 ALA A C 1
ATOM 745 O O . ALA A 1 89 ? 4.926 0.456 0.063 1.00 89.25 89 ALA A O 1
ATOM 746 N N . ASP A 1 90 ? 4.507 1.372 -1.947 1.00 87.62 90 ASP A N 1
ATOM 747 C CA . ASP A 1 90 ? 5.151 0.345 -2.751 1.00 87.62 90 ASP A CA 1
ATOM 748 C C . ASP A 1 90 ? 6.641 0.662 -2.862 1.00 87.62 90 ASP A C 1
ATOM 750 O O . ASP A 1 90 ? 7.055 1.550 -3.610 1.00 87.62 90 ASP A O 1
ATOM 754 N N . MET A 1 91 ? 7.434 -0.091 -2.105 1.00 85.94 91 MET A N 1
ATOM 755 C CA . MET A 1 91 ? 8.896 -0.038 -2.133 1.00 85.94 91 MET A CA 1
ATOM 756 C C . MET A 1 91 ? 9.497 -1.237 -2.875 1.00 85.94 91 MET A C 1
ATOM 758 O O . MET A 1 91 ? 10.706 -1.451 -2.844 1.00 85.94 91 MET A O 1
ATOM 762 N N . ALA A 1 92 ? 8.656 -2.038 -3.527 1.00 82.12 92 ALA A N 1
ATOM 763 C CA . ALA A 1 92 ? 9.043 -3.254 -4.222 1.00 82.12 92 ALA A CA 1
ATOM 764 C C . ALA A 1 92 ? 9.295 -3.024 -5.724 1.00 82.12 92 ALA A C 1
ATOM 766 O O . ALA A 1 92 ? 9.640 -3.958 -6.445 1.00 82.12 92 ALA A O 1
ATOM 767 N N . TYR A 1 93 ? 9.191 -1.770 -6.178 1.00 79.19 93 TYR A N 1
ATOM 768 C CA . TYR A 1 93 ? 9.408 -1.321 -7.559 1.00 79.19 93 TYR A CA 1
ATOM 769 C C . TYR A 1 93 ? 8.311 -1.725 -8.551 1.00 79.19 93 TYR A C 1
ATOM 771 O O . TYR A 1 93 ? 8.511 -1.610 -9.759 1.00 79.19 93 TYR A O 1
ATOM 779 N N . GLU A 1 94 ? 7.148 -2.173 -8.078 1.00 80.31 94 GLU A N 1
ATOM 780 C CA . GLU A 1 94 ? 6.022 -2.458 -8.971 1.00 80.31 94 GLU A CA 1
ATOM 781 C C . GLU A 1 94 ? 5.386 -1.166 -9.495 1.00 80.31 94 GLU A C 1
ATOM 783 O O . GLU A 1 94 ? 5.140 -1.026 -10.693 1.00 80.31 94 GLU A O 1
ATOM 788 N N . THR A 1 95 ? 5.181 -0.197 -8.609 1.00 82.25 95 THR A N 1
ATOM 789 C CA . THR A 1 95 ? 4.784 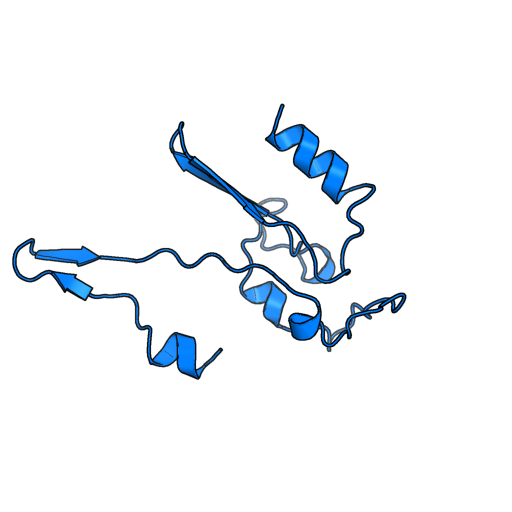1.163 -8.960 1.00 82.25 95 THR A CA 1
ATOM 790 C C . THR A 1 95 ? 5.940 2.106 -8.671 1.00 82.25 95 THR A C 1
ATOM 792 O O . THR A 1 95 ? 6.530 2.076 -7.591 1.00 82.25 95 THR A O 1
ATOM 795 N N . LYS A 1 96 ? 6.265 2.981 -9.627 1.00 82.19 96 LYS A N 1
ATOM 796 C CA . LYS A 1 96 ? 7.239 4.049 -9.384 1.00 82.19 96 LYS A CA 1
ATOM 797 C C . LYS A 1 96 ? 6.742 4.949 -8.251 1.00 82.19 96 LYS A C 1
ATOM 799 O O . LYS A 1 96 ? 5.545 5.207 -8.130 1.00 82.19 96 LYS A O 1
ATOM 804 N N . ILE A 1 97 ? 7.671 5.419 -7.422 1.00 82.06 97 ILE A N 1
ATOM 805 C CA . ILE A 1 97 ? 7.368 6.421 -6.391 1.00 82.06 97 ILE A CA 1
ATOM 806 C C . ILE A 1 97 ? 6.900 7.712 -7.069 1.00 82.06 97 ILE A C 1
ATOM 808 O O . ILE A 1 97 ? 5.886 8.284 -6.682 1.00 82.06 97 ILE A O 1
ATOM 812 N N . GLU A 1 98 ? 7.602 8.126 -8.122 1.00 85.62 98 GLU A N 1
ATOM 813 C CA . GLU A 1 98 ? 7.205 9.241 -8.979 1.00 85.62 98 GLU A CA 1
ATOM 814 C C . GLU A 1 98 ? 5.973 8.871 -9.825 1.00 85.62 98 GLU A C 1
ATOM 816 O O . GLU A 1 98 ? 5.911 7.786 -10.410 1.00 85.62 98 GLU A O 1
ATOM 821 N N . GLY A 1 99 ? 5.007 9.790 -9.924 1.00 88.94 99 GLY A N 1
ATOM 822 C CA . GLY A 1 99 ? 3.781 9.617 -10.709 1.00 88.94 99 GLY A CA 1
ATOM 823 C C . GLY A 1 99 ? 2.585 9.201 -9.855 1.00 88.94 99 GLY A C 1
ATOM 824 O O . GLY A 1 99 ? 2.309 9.828 -8.836 1.00 88.94 99 GLY A O 1
ATOM 825 N N . GLU A 1 100 ? 1.875 8.143 -10.264 1.00 89.44 100 GLU A N 1
ATOM 826 C CA . GLU A 1 100 ? 0.575 7.752 -9.688 1.00 89.44 100 GLU A CA 1
ATOM 827 C C . GLU A 1 100 ? 0.612 7.593 -8.161 1.00 89.44 100 GLU A C 1
ATOM 829 O O . GLU A 1 100 ? -0.318 8.006 -7.470 1.00 89.44 100 GLU A O 1
ATOM 834 N N . GLN A 1 101 ? 1.687 7.011 -7.625 1.00 90.38 101 GLN A N 1
ATOM 835 C CA . GLN A 1 101 ? 1.832 6.821 -6.187 1.00 90.38 101 GLN A CA 1
ATOM 836 C C . GLN A 1 101 ? 2.047 8.153 -5.455 1.00 90.38 101 GLN A C 1
ATOM 838 O O . GLN A 1 101 ? 1.409 8.381 -4.429 1.00 90.38 101 GLN A O 1
ATOM 843 N N . ALA A 1 102 ? 2.894 9.046 -5.977 1.00 91.69 102 ALA A N 1
ATOM 844 C CA . ALA A 1 102 ? 3.078 10.388 -5.424 1.00 91.69 102 ALA A CA 1
ATOM 845 C C . ALA A 1 102 ? 1.773 11.198 -5.453 1.00 91.69 102 ALA A C 1
ATOM 847 O O . ALA A 1 102 ? 1.359 11.716 -4.420 1.00 91.69 102 ALA A O 1
ATOM 848 N N . GLU A 1 103 ? 1.072 11.219 -6.591 1.00 93.50 103 GLU A N 1
ATOM 849 C CA . GLU A 1 103 ? -0.218 11.909 -6.735 1.00 93.50 103 GLU A CA 1
ATOM 850 C C . GLU A 1 103 ? -1.282 11.360 -5.772 1.00 93.50 103 GLU A C 1
ATOM 852 O O . GLU A 1 103 ? -2.115 12.097 -5.241 1.00 93.50 103 GLU A O 1
ATOM 857 N N . TRP A 1 104 ? -1.283 10.045 -5.552 1.00 91.69 104 TRP A N 1
ATOM 858 C CA . TRP A 1 104 ? -2.158 9.398 -4.582 1.00 91.69 104 TRP A CA 1
ATOM 859 C C . TRP A 1 104 ? -1.806 9.784 -3.138 1.00 91.69 104 TRP A C 1
ATOM 861 O O . TRP A 1 104 ? -2.714 10.080 -2.360 1.00 91.69 104 TRP A O 1
ATOM 871 N N . MET A 1 105 ? -0.515 9.828 -2.785 1.00 92.00 105 MET A N 1
ATOM 872 C CA . MET A 1 105 ? -0.061 10.251 -1.455 1.00 92.00 105 MET A CA 1
ATOM 873 C C . MET A 1 105 ? -0.423 11.710 -1.173 1.00 92.00 105 MET A C 1
ATOM 875 O O . MET A 1 105 ? -0.936 12.002 -0.095 1.00 92.00 105 MET A O 1
ATOM 879 N N . GLU A 1 106 ? -0.224 12.610 -2.138 1.00 93.50 106 GLU A N 1
ATOM 880 C CA . GLU A 1 106 ? -0.595 14.024 -2.001 1.00 93.50 106 GLU A CA 1
ATOM 881 C C . GLU A 1 106 ? -2.083 14.189 -1.679 1.00 93.50 106 GLU A C 1
ATOM 883 O O . GLU A 1 106 ? -2.423 14.891 -0.732 1.00 93.50 106 GLU A O 1
ATOM 888 N N . LYS A 1 107 ? -2.965 13.467 -2.383 1.00 91.69 107 LYS A N 1
ATOM 889 C CA . LYS A 1 107 ? -4.423 13.501 -2.147 1.00 91.69 107 LYS A CA 1
ATOM 890 C C . LYS A 1 107 ? -4.849 12.992 -0.772 1.00 91.69 107 LYS A C 1
ATOM 892 O O . LYS A 1 107 ? -5.934 13.328 -0.311 1.00 91.69 107 LYS A O 1
ATOM 897 N N . ILE A 1 108 ? -4.062 12.112 -0.161 1.00 89.88 108 ILE A N 1
ATOM 898 C CA . ILE A 1 108 ? -4.361 11.566 1.170 1.00 89.88 108 ILE A CA 1
ATOM 899 C C . ILE A 1 108 ? -3.869 12.495 2.277 1.00 89.88 108 ILE A C 1
ATOM 901 O O . ILE A 1 108 ? -4.434 12.491 3.370 1.00 89.88 108 ILE A O 1
ATOM 905 N N . LEU A 1 109 ? -2.791 13.233 2.013 1.00 87.44 109 LEU A N 1
ATOM 906 C CA . LEU A 1 109 ? -2.143 14.112 2.981 1.00 87.44 109 LEU A CA 1
ATOM 907 C C . LEU A 1 109 ? -2.691 15.547 2.961 1.00 87.44 109 LEU A C 1
ATOM 909 O O . LEU A 1 109 ? -2.482 16.266 3.937 1.00 87.44 109 LEU A O 1
ATOM 913 N N . SER A 1 110 ? -3.355 15.953 1.873 1.00 84.19 110 SER A N 1
ATOM 914 C CA . SER A 1 110 ? -4.066 17.233 1.732 1.00 84.19 110 SER A CA 1
ATOM 915 C C . SER A 1 110 ? -5.388 17.254 2.490 1.00 84.19 110 SER A C 1
ATOM 917 O O . SER A 1 110 ? -5.659 18.269 3.166 1.00 84.19 110 SER A O 1
#

Sequence (110 aa):
WDYLLKNLLLQKFDEETNTHRVIPIIFATGNHDLGVDSYNNAIIPHNKHAPVFKHYFPQNTYEGKVPNIYQRKSYFSHKISDRILIITADMAYETKIEGEQAEWMEKILS

Organism: Euplotes crassus (NCBI:txid5936)

Secondary structure (DSSP, 8-state):
-HHHHHH--S-EEETTTTEEEPPP------GGGGT--SS--PPP--STTS-GGGGGS----BTTBPPPGGG--S-EEEEEETTEEEEE---SSSS-IIIIIHHHHHHHH-

Foldseek 3Di:
DVVCCVVPPQFDQDPVVNDTGGDDDADADAQVQQVHDPDDPDARDPDPPGRPCLVVHDDDADVNHGDDPVPGDRWDWDDPDPVDIDTHDHNNPNDDCPDPVVVVVVVVVD

pLDDT: mean 74.17, std 13.29, range [40.59, 93.5]

Radius of gyration: 16.86 Å; chains: 1; bounding box: 38×38×49 Å